Protein AF-A0A359BAY2-F1 (afdb_monomer_lite)

Sequence (51 aa):
HEIRPLDCQVDLLPRAHGSAMFTRGQTQVIGTTTLGPLSDKQLIDNLTGET

Radius of gyration: 17.17 Å; chains: 1; bounding box: 40×12×43 Å

pLDDT: mean 94.08, std 9.02, range [57.47, 98.75]

Structure (mmCIF, N/CA/C/O backbone):
data_AF-A0A359BAY2-F1
#
_entry.id   AF-A0A359BAY2-F1
#
loop_
_atom_site.group_PDB
_atom_site.id
_atom_site.type_symbol
_atom_site.label_atom_id
_atom_site.label_alt_id
_atom_site.label_comp_id
_atom_site.label_asym_id
_atom_site.label_entity_id
_atom_site.label_seq_id
_atom_site.pdbx_PDB_ins_code
_atom_site.Cartn_x
_atom_site.Cartn_y
_atom_site.Cartn_z
_atom_site.occupancy
_atom_site.B_iso_or_equiv
_atom_site.auth_seq_id
_atom_site.auth_comp_id
_atom_site.auth_asym_id
_atom_site.aut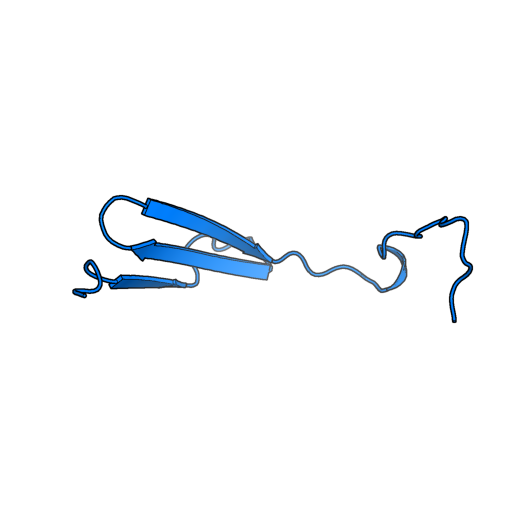h_atom_id
_atom_site.pdbx_PDB_model_num
ATOM 1 N N . HIS A 1 1 ? -1.836 -5.063 28.935 1.00 74.94 1 HIS A N 1
ATOM 2 C CA . HIS A 1 1 ? -1.600 -4.375 27.652 1.00 74.94 1 HIS A CA 1
ATOM 3 C C . HIS A 1 1 ? -2.659 -4.830 26.663 1.00 74.94 1 HIS A C 1
ATOM 5 O O . HIS A 1 1 ? -2.583 -5.957 26.198 1.00 74.94 1 HIS A O 1
ATOM 11 N N . GLU A 1 2 ? -3.673 -4.003 26.419 1.00 91.06 2 GLU A N 1
ATOM 12 C CA . GLU A 1 2 ? -4.777 -4.317 25.503 1.00 91.06 2 GLU A CA 1
ATOM 13 C C . GLU A 1 2 ? -4.490 -3.743 24.108 1.00 91.06 2 GLU A C 1
ATOM 15 O O . GLU A 1 2 ? -4.018 -2.610 23.977 1.00 91.06 2 GLU A O 1
ATOM 20 N N . ILE A 1 3 ? -4.746 -4.532 23.064 1.00 94.38 3 ILE A N 1
ATOM 21 C CA . ILE A 1 3 ? -4.635 -4.089 21.671 1.00 94.38 3 ILE A CA 1
ATOM 22 C C . ILE A 1 3 ? -5.974 -3.466 21.266 1.00 94.38 3 ILE A C 1
ATOM 24 O O . ILE A 1 3 ? -7.021 -4.077 21.444 1.00 94.38 3 ILE A O 1
ATOM 28 N N . ARG A 1 4 ? -5.941 -2.253 20.700 1.00 98.19 4 ARG A N 1
ATOM 29 C CA . ARG A 1 4 ? -7.145 -1.589 20.166 1.00 98.19 4 ARG A CA 1
ATOM 30 C C . ARG A 1 4 ? -7.754 -2.406 19.012 1.00 98.19 4 ARG A C 1
ATOM 32 O O . ARG A 1 4 ? -6.983 -3.051 18.303 1.00 98.19 4 ARG A O 1
ATOM 39 N N . PRO A 1 5 ? -9.072 -2.304 18.749 1.00 98.31 5 PRO A N 1
ATOM 40 C CA . PRO A 1 5 ? -9.730 -3.033 17.663 1.00 98.31 5 PRO A CA 1
ATOM 41 C C . PRO A 1 5 ? -9.008 -2.892 16.321 1.00 98.31 5 PRO A C 1
ATOM 43 O O . PRO A 1 5 ? -8.546 -1.798 15.979 1.00 98.31 5 PRO A O 1
ATOM 46 N N . LEU A 1 6 ? -8.915 -4.003 15.594 1.00 98.12 6 LEU A N 1
ATOM 47 C CA . LEU A 1 6 ? -8.244 -4.117 14.303 1.00 98.12 6 LEU A CA 1
ATOM 48 C C . LEU A 1 6 ? -9.273 -4.370 13.203 1.00 98.12 6 LEU A C 1
ATOM 50 O O . LEU A 1 6 ? -10.189 -5.163 13.403 1.00 98.12 6 LEU A O 1
ATOM 54 N N . ASP A 1 7 ? -9.085 -3.729 12.054 1.00 98.56 7 A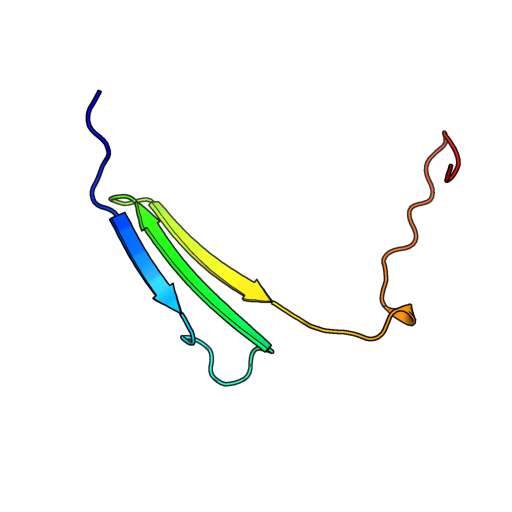SP A N 1
ATOM 55 C CA . ASP A 1 7 ? -9.825 -4.013 10.822 1.00 98.56 7 ASP A CA 1
ATOM 56 C C . ASP A 1 7 ? -8.894 -3.907 9.608 1.00 98.56 7 ASP A C 1
ATOM 58 O O . ASP A 1 7 ? -7.965 -3.087 9.594 1.00 98.56 7 ASP A O 1
ATOM 62 N N . CYS A 1 8 ? -9.155 -4.735 8.598 1.00 98.19 8 CYS A N 1
ATOM 63 C CA . CYS A 1 8 ? -8.366 -4.828 7.376 1.00 98.19 8 CYS A CA 1
ATOM 64 C C . CYS A 1 8 ? -9.287 -5.013 6.170 1.00 98.19 8 CYS A C 1
ATOM 66 O O . CYS A 1 8 ? -10.106 -5.929 6.144 1.00 98.19 8 CYS A O 1
ATOM 68 N N . GLN A 1 9 ? -9.084 -4.204 5.134 1.00 98.62 9 GLN A N 1
ATOM 69 C CA . GLN A 1 9 ? -9.783 -4.329 3.855 1.00 98.62 9 GLN A CA 1
ATOM 70 C C . GLN A 1 9 ? -8.769 -4.299 2.712 1.00 98.62 9 GLN A C 1
ATOM 72 O O . GLN A 1 9 ? -7.735 -3.638 2.812 1.00 98.62 9 GLN A O 1
ATOM 77 N N . VAL A 1 10 ? -9.064 -5.012 1.629 1.00 98.50 10 VAL A N 1
ATOM 78 C CA . VAL A 1 10 ? -8.247 -5.071 0.408 1.00 98.50 10 VAL A CA 1
ATOM 79 C C . VAL A 1 10 ? -9.094 -4.669 -0.795 1.00 98.50 10 VAL A C 1
ATOM 81 O O . VAL A 1 10 ? -10.318 -4.661 -0.699 1.00 98.50 10 VAL A O 1
ATOM 84 N N . ASP A 1 11 ? -8.443 -4.341 -1.910 1.00 97.56 11 ASP A N 1
ATOM 85 C CA . ASP A 1 11 ? -9.107 -4.023 -3.186 1.00 97.56 11 ASP A CA 1
ATOM 86 C C . ASP A 1 11 ? -10.043 -2.792 -3.122 1.00 97.56 11 ASP A C 1
ATOM 88 O O . ASP A 1 11 ? -11.093 -2.731 -3.753 1.00 97.56 11 ASP A O 1
ATOM 92 N N . LEU A 1 12 ? -9.659 -1.771 -2.340 1.00 98.00 12 LEU 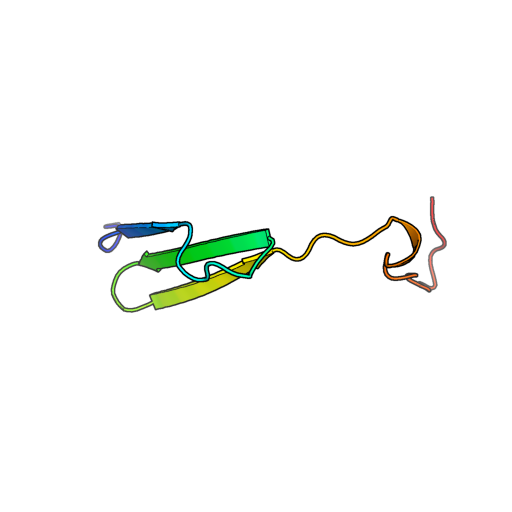A N 1
ATOM 93 C CA . LEU A 1 12 ? -10.427 -0.522 -2.209 1.00 98.00 12 LEU A CA 1
ATOM 94 C C . LEU A 1 12 ? -10.321 0.376 -3.450 1.00 98.00 12 LEU A C 1
ATOM 96 O O . LEU A 1 12 ? -11.222 1.165 -3.736 1.00 98.00 12 LEU A O 1
ATOM 100 N N . LEU A 1 13 ? -9.187 0.310 -4.151 1.00 98.12 13 LEU A N 1
ATOM 101 C CA . LEU A 1 13 ? -8.884 1.119 -5.327 1.00 98.12 13 LEU A CA 1
ATOM 102 C C . LEU A 1 13 ? -8.804 0.208 -6.560 1.00 98.12 13 LEU A C 1
ATOM 104 O O . LEU A 1 13 ? -7.728 -0.325 -6.834 1.00 98.12 13 LEU A O 1
ATOM 108 N N . PRO A 1 14 ? -9.877 0.096 -7.367 1.00 97.12 14 PRO A N 1
ATOM 109 C CA . PRO A 1 14 ? -9.996 -0.917 -8.427 1.00 97.12 14 PRO A CA 1
ATOM 110 C C . PRO A 1 14 ? -9.027 -0.726 -9.605 1.00 97.12 14 PRO A C 1
ATOM 112 O O . PRO A 1 14 ? -9.001 -1.524 -10.536 1.00 97.12 14 PRO A O 1
ATOM 115 N N . ARG A 1 15 ? -8.268 0.375 -9.619 1.00 98.19 15 ARG A N 1
ATOM 116 C CA . ARG A 1 15 ? -7.282 0.692 -10.663 1.00 98.19 15 ARG A CA 1
ATOM 117 C C . ARG A 1 15 ? -5.836 0.553 -10.199 1.00 98.19 15 ARG A C 1
ATOM 119 O O . ARG A 1 15 ? -4.945 0.567 -11.043 1.00 98.19 15 ARG A O 1
ATOM 126 N N . ALA A 1 16 ? -5.589 0.495 -8.891 1.00 98.31 16 ALA A N 1
ATOM 127 C CA . ALA A 1 16 ? -4.251 0.226 -8.382 1.00 98.31 16 ALA A CA 1
ATOM 128 C C . ALA A 1 16 ? -3.905 -1.247 -8.632 1.00 98.31 16 ALA A C 1
ATOM 130 O O . ALA A 1 16 ? -4.797 -2.089 -8.654 1.00 98.31 16 ALA A O 1
ATOM 131 N N . HIS A 1 17 ? -2.619 -1.581 -8.775 1.00 98.50 17 HIS A N 1
ATOM 132 C CA . HIS A 1 17 ? -2.227 -2.991 -8.887 1.00 98.50 17 HIS A CA 1
ATOM 133 C C . HIS A 1 17 ? -2.517 -3.762 -7.592 1.00 98.50 17 HIS A C 1
ATOM 135 O O . HIS A 1 17 ? -2.832 -4.946 -7.630 1.00 98.50 17 HIS A O 1
ATOM 141 N N . GLY A 1 18 ? -2.425 -3.082 -6.449 1.00 98.62 18 GLY A N 1
ATOM 142 C CA . GLY A 1 18 ? -2.905 -3.572 -5.164 1.00 98.62 18 GLY A CA 1
ATOM 143 C C . GLY A 1 18 ? -3.270 -2.402 -4.260 1.00 98.62 18 GLY A C 1
ATOM 144 O O . GLY A 1 18 ? -2.667 -1.335 -4.350 1.00 98.62 18 GLY A O 1
ATOM 145 N N . SER A 1 19 ? -4.259 -2.579 -3.391 1.00 98.75 19 SER A N 1
ATOM 146 C CA . SER A 1 19 ? -4.604 -1.589 -2.370 1.00 98.75 19 SER A CA 1
ATOM 147 C C . SER A 1 19 ? -5.122 -2.266 -1.109 1.00 98.75 19 SER A C 1
ATOM 149 O O . SER A 1 19 ? -5.746 -3.328 -1.178 1.00 98.75 19 SER A O 1
ATOM 151 N N . ALA A 1 20 ? -4.846 -1.657 0.041 1.00 98.69 20 ALA A N 1
ATOM 152 C CA . ALA A 1 20 ? -5.324 -2.131 1.331 1.00 98.69 20 ALA A CA 1
ATOM 153 C C . ALA A 1 20 ? -5.508 -0.974 2.315 1.00 98.69 20 ALA A C 1
ATOM 155 O O . ALA A 1 20 ? -4.747 -0.006 2.304 1.00 98.69 20 ALA A O 1
ATOM 156 N N . MET A 1 21 ? -6.496 -1.100 3.194 1.00 98.62 21 MET A N 1
ATOM 157 C CA . MET A 1 21 ? -6.713 -0.208 4.324 1.00 98.62 21 MET A CA 1
ATOM 158 C C . MET A 1 21 ? -6.545 -0.996 5.615 1.00 98.62 21 MET A C 1
ATOM 160 O O . MET A 1 21 ? -7.160 -2.047 5.796 1.00 98.62 21 MET A O 1
ATOM 164 N N . PHE A 1 22 ? -5.722 -0.469 6.515 1.00 98.75 22 PHE A N 1
ATOM 165 C CA . PHE A 1 22 ? -5.512 -1.020 7.845 1.00 98.75 22 PHE A CA 1
ATOM 166 C C . PHE A 1 22 ? -5.967 -0.010 8.893 1.00 98.75 22 PHE A C 1
ATOM 168 O O . PHE A 1 22 ? -5.573 1.160 8.846 1.00 98.75 22 PHE A O 1
ATOM 175 N N . THR A 1 23 ? -6.752 -0.474 9.862 1.00 98.75 23 THR A N 1
ATOM 176 C CA . THR A 1 23 ? -7.247 0.343 10.973 1.00 98.75 23 THR A CA 1
ATOM 177 C C . THR A 1 23 ? -6.900 -0.313 12.308 1.00 98.75 23 THR A C 1
ATOM 179 O O . THR A 1 23 ? -7.143 -1.499 12.511 1.00 98.75 23 THR A O 1
ATOM 182 N N . ARG A 1 24 ? -6.360 0.473 13.250 1.00 98.44 24 ARG A N 1
ATOM 183 C CA . ARG A 1 24 ? -6.137 0.085 14.653 1.00 98.44 24 ARG A CA 1
ATOM 184 C C . ARG A 1 24 ? -6.651 1.160 15.606 1.00 98.44 24 ARG A C 1
ATOM 186 O O . ARG A 1 24 ? -5.917 2.095 15.969 1.00 98.44 24 ARG A O 1
ATOM 19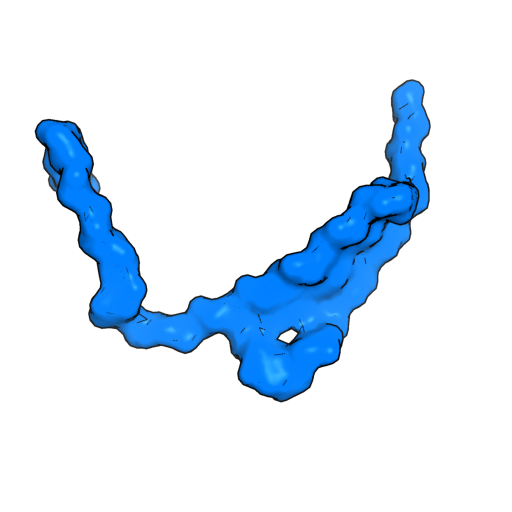3 N N . GLY A 1 25 ? -7.880 1.002 16.087 1.00 97.50 25 GLY A N 1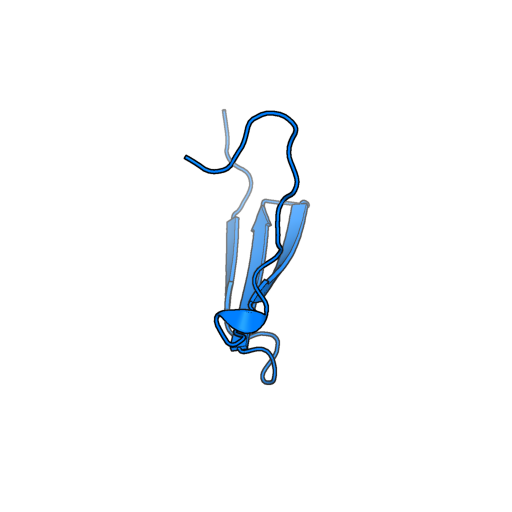
ATOM 194 C CA . GLY A 1 25 ? -8.602 2.056 16.801 1.00 97.50 25 GLY A CA 1
ATOM 195 C C . GLY A 1 25 ? -8.749 3.294 15.911 1.00 97.50 25 GLY A C 1
ATOM 196 O O . GLY A 1 25 ? -9.254 3.196 14.804 1.00 97.50 25 GLY A O 1
ATOM 197 N N . GLN A 1 26 ? -8.254 4.448 16.359 1.00 98.00 26 GLN A N 1
ATOM 198 C CA . GLN A 1 26 ? -8.313 5.705 15.592 1.00 98.00 26 GLN A CA 1
ATOM 199 C C . GLN A 1 26 ? -7.157 5.895 14.592 1.00 98.00 26 GLN A C 1
ATOM 201 O O . GLN A 1 26 ? -7.116 6.895 13.883 1.00 9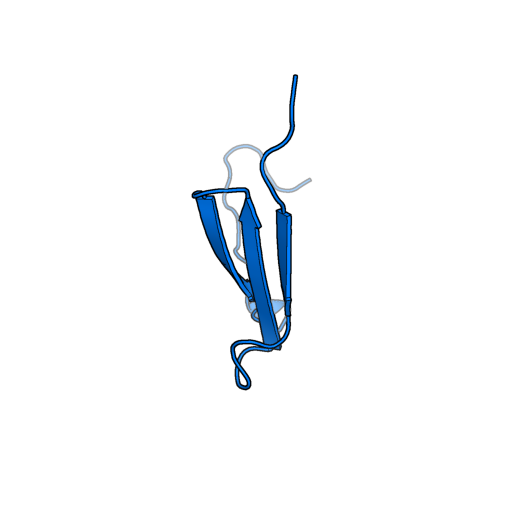8.00 26 GLN A O 1
ATOM 206 N N . THR A 1 27 ? -6.187 4.977 14.542 1.00 98.06 27 THR A N 1
ATOM 207 C CA . THR A 1 27 ? -5.096 5.037 13.557 1.00 98.06 27 THR A CA 1
ATOM 208 C C . THR A 1 27 ? -5.520 4.282 12.305 1.00 98.06 27 THR A C 1
ATOM 210 O O . THR A 1 27 ? -5.766 3.082 12.397 1.00 98.06 27 THR A O 1
ATOM 213 N N . GLN A 1 28 ? -5.559 4.957 11.158 1.00 98.62 28 GLN A N 1
ATOM 214 C CA . GLN A 1 28 ? -5.913 4.360 9.872 1.00 98.62 28 GLN A CA 1
ATOM 215 C C . GLN A 1 28 ? -4.887 4.738 8.804 1.00 98.62 28 GLN A C 1
ATOM 217 O O . GLN A 1 28 ? -4.400 5.869 8.781 1.00 98.62 28 GLN A O 1
ATOM 222 N N . VAL A 1 29 ? -4.556 3.781 7.938 1.00 98.62 29 VAL A N 1
ATOM 223 C CA . VAL A 1 29 ? -3.656 3.973 6.796 1.00 98.62 29 VAL A CA 1
ATOM 224 C C . VAL A 1 29 ? -4.246 3.274 5.580 1.00 98.62 29 VAL A C 1
ATOM 226 O O . VAL A 1 29 ? -4.729 2.147 5.688 1.00 98.62 29 VAL A O 1
ATOM 229 N N . ILE A 1 30 ? -4.153 3.929 4.423 1.00 98.50 30 ILE A N 1
ATOM 230 C CA . ILE A 1 30 ? -4.350 3.302 3.118 1.00 98.50 30 ILE A CA 1
ATOM 231 C C . ILE A 1 30 ? -2.994 3.139 2.429 1.00 98.50 30 ILE A C 1
ATOM 233 O O . ILE A 1 30 ? -2.210 4.085 2.338 1.00 98.50 30 ILE A O 1
ATOM 237 N N . GLY A 1 31 ? -2.710 1.923 1.977 1.00 98.50 31 GLY A N 1
ATOM 238 C CA . GLY A 1 31 ? -1.541 1.581 1.179 1.00 98.50 31 GLY A CA 1
ATOM 239 C C . GLY A 1 31 ? -1.955 1.209 -0.240 1.00 98.50 31 GLY A C 1
ATOM 240 O O . GLY A 1 31 ? -3.010 0.610 -0.455 1.00 98.50 31 GLY A O 1
ATOM 241 N N . THR A 1 32 ? -1.109 1.552 -1.206 1.00 98.50 32 THR A N 1
ATOM 242 C CA . THR A 1 32 ? -1.249 1.146 -2.607 1.00 98.50 32 THR A CA 1
ATOM 243 C C . THR A 1 32 ? 0.059 0.537 -3.096 1.00 98.50 32 THR A C 1
ATOM 245 O O . THR A 1 32 ? 1.141 0.951 -2.677 1.00 98.50 32 THR A O 1
ATOM 248 N N . THR A 1 33 ? -0.042 -0.453 -3.971 1.00 98.44 33 THR A N 1
ATOM 249 C CA . THR A 1 33 ? 1.088 -1.104 -4.626 1.00 98.44 33 THR A CA 1
ATOM 250 C C . THR A 1 33 ? 1.080 -0.734 -6.100 1.00 98.44 33 THR A C 1
ATOM 252 O O . THR A 1 33 ? 0.066 -0.876 -6.787 1.00 98.44 33 THR A O 1
ATOM 255 N N . THR A 1 34 ? 2.239 -0.307 -6.595 1.00 98.12 34 THR A N 1
ATOM 256 C CA . THR A 1 34 ? 2.481 -0.066 -8.017 1.00 98.12 34 THR A CA 1
ATOM 257 C C . THR A 1 34 ? 3.536 -1.049 -8.507 1.00 98.12 34 THR A C 1
ATOM 259 O O . THR A 1 34 ? 4.623 -1.113 -7.944 1.00 98.12 34 THR A O 1
ATOM 262 N N . LEU A 1 35 ? 3.214 -1.820 -9.544 1.00 98.38 35 LEU A N 1
ATOM 263 C CA . LEU A 1 35 ? 4.144 -2.686 -10.252 1.00 98.38 35 LEU A CA 1
ATOM 264 C C . LEU A 1 35 ? 4.708 -1.924 -11.453 1.00 98.38 35 LEU A C 1
ATOM 266 O O . LEU A 1 35 ? 3.951 -1.312 -12.207 1.00 98.38 35 LEU A O 1
ATOM 270 N N . GLY A 1 36 ? 6.026 -1.975 -11.612 1.00 97.62 36 GLY A N 1
ATOM 271 C CA . GLY A 1 36 ? 6.755 -1.430 -12.752 1.00 97.62 36 GLY A CA 1
ATOM 272 C C . GLY A 1 36 ? 7.822 -2.420 -13.231 1.00 97.62 36 GLY A C 1
ATOM 273 O O . GLY A 1 36 ? 8.131 -3.384 -12.521 1.00 97.62 36 GLY A O 1
ATOM 274 N N . PRO A 1 37 ? 8.371 -2.236 -14.442 1.00 98.12 37 PRO A N 1
ATOM 275 C CA . PRO A 1 37 ? 9.517 -3.004 -14.919 1.00 98.12 37 PRO A CA 1
ATOM 276 C C . PRO A 1 37 ? 10.746 -2.815 -14.016 1.00 98.12 37 PRO A C 1
ATOM 278 O O . PRO A 1 37 ? 10.871 -1.828 -13.298 1.00 98.12 37 PRO A O 1
ATOM 281 N N . LEU A 1 38 ? 11.717 -3.732 -14.109 1.00 96.94 38 LEU A N 1
ATOM 282 C CA . LEU A 1 38 ? 12.977 -3.636 -13.351 1.00 96.94 38 LEU A CA 1
ATOM 283 C C . LEU A 1 38 ? 13.773 -2.354 -13.647 1.00 96.94 38 LEU A C 1
ATOM 285 O O . LEU A 1 38 ? 14.605 -1.958 -12.835 1.00 96.94 38 LEU A O 1
ATOM 289 N N . SER A 1 39 ? 13.527 -1.711 -14.792 1.00 96.62 39 SER A N 1
ATOM 290 C CA . SER A 1 39 ? 14.109 -0.415 -15.150 1.00 96.62 39 SER A CA 1
ATOM 291 C C . SER A 1 39 ? 13.649 0.735 -14.252 1.00 96.62 39 SER A C 1
ATOM 293 O O . SER A 1 39 ? 14.361 1.727 -14.165 1.00 96.62 39 SER A O 1
ATOM 295 N N . ASP A 1 40 ? 12.509 0.599 -13.571 1.00 97.12 40 ASP A N 1
ATOM 296 C CA . ASP A 1 40 ? 11.944 1.642 -12.702 1.00 97.12 40 ASP A CA 1
ATOM 297 C C . ASP A 1 40 ? 12.515 1.585 -11.277 1.00 97.12 40 ASP A C 1
ATOM 299 O O . ASP A 1 40 ? 12.121 2.367 -10.408 1.00 97.12 40 ASP A O 1
ATOM 303 N N . LYS A 1 41 ? 13.441 0.653 -11.003 1.00 95.75 41 LYS A N 1
ATOM 304 C CA . LYS A 1 41 ? 14.115 0.579 -9.706 1.00 95.75 41 LYS A CA 1
ATOM 305 C C . LYS A 1 41 ? 14.854 1.890 -9.422 1.00 95.75 41 LYS A C 1
ATOM 307 O O . LYS A 1 41 ? 15.514 2.453 -10.295 1.00 95.75 41 LYS A O 1
ATOM 312 N N . GLN A 1 42 ? 14.797 2.346 -8.175 1.00 94.38 42 GLN A N 1
ATOM 313 C CA . GLN A 1 42 ? 15.603 3.480 -7.742 1.00 94.38 42 GLN A CA 1
ATOM 314 C C . GLN A 1 42 ? 17.082 3.071 -7.734 1.00 94.38 42 GLN A C 1
ATOM 316 O O . GLN A 1 42 ? 17.451 2.098 -7.077 1.00 94.38 42 GLN A O 1
ATOM 321 N N . LEU A 1 43 ? 17.924 3.815 -8.451 1.00 92.06 43 LEU A N 1
ATOM 322 C CA . LEU A 1 43 ? 19.374 3.714 -8.304 1.00 92.06 43 LEU A CA 1
ATOM 323 C C . LEU A 1 43 ? 19.774 4.442 -7.021 1.00 92.06 43 LEU A C 1
ATOM 325 O O . LEU A 1 43 ? 19.423 5.611 -6.836 1.00 92.06 43 LEU A O 1
ATOM 329 N N . ILE A 1 44 ? 20.460 3.738 -6.126 1.00 90.69 44 ILE A N 1
ATOM 330 C CA . ILE A 1 44 ? 20.881 4.274 -4.834 1.00 90.69 44 ILE A CA 1
ATOM 331 C C . ILE A 1 44 ? 22.381 4.537 -4.897 1.00 90.69 44 ILE A C 1
ATOM 333 O O . ILE A 1 44 ? 23.184 3.614 -4.810 1.00 90.69 44 ILE A O 1
ATOM 337 N N . ASP A 1 45 ? 22.750 5.807 -5.035 1.00 86.81 45 ASP A N 1
ATOM 338 C CA . ASP A 1 45 ? 24.148 6.235 -5.017 1.00 86.81 45 ASP A CA 1
ATOM 339 C C . ASP A 1 45 ? 24.575 6.570 -3.580 1.00 86.81 45 ASP A C 1
ATOM 341 O O . ASP A 1 45 ? 24.420 7.697 -3.103 1.00 86.81 45 ASP A O 1
ATOM 345 N N . ASN A 1 46 ? 25.040 5.547 -2.857 1.00 87.69 46 ASN A N 1
ATOM 346 C CA . ASN A 1 46 ? 25.570 5.680 -1.503 1.00 87.69 46 ASN A CA 1
ATOM 347 C C . ASN A 1 46 ? 27.106 5.628 -1.512 1.00 87.69 46 ASN A C 1
ATOM 349 O O . ASN A 1 46 ? 27.718 4.877 -2.264 1.00 87.69 46 ASN A O 1
ATOM 353 N N . LEU A 1 47 ? 27.732 6.355 -0.579 1.00 85.81 47 LEU A N 1
ATOM 354 C CA . LEU A 1 47 ? 29.194 6.397 -0.391 1.00 85.81 47 LEU A CA 1
ATOM 355 C C . LEU A 1 47 ? 29.831 5.016 -0.150 1.00 85.81 47 LEU A C 1
ATOM 357 O O . LEU A 1 47 ? 31.000 4.805 -0.466 1.00 85.81 47 LEU A O 1
ATOM 361 N N . THR A 1 48 ? 29.079 4.079 0.427 1.00 79.31 48 THR A N 1
ATOM 362 C CA . THR A 1 48 ? 29.448 2.665 0.510 1.00 79.31 48 THR A CA 1
ATOM 363 C C . THR A 1 48 ? 28.765 1.953 -0.652 1.00 79.31 48 THR A C 1
ATOM 365 O O . THR A 1 48 ? 27.540 1.837 -0.639 1.00 79.31 48 THR A O 1
ATOM 368 N N . GLY A 1 49 ? 29.538 1.552 -1.662 1.00 69.50 49 GLY A N 1
ATOM 369 C CA . GLY A 1 49 ? 29.015 1.010 -2.918 1.00 69.50 49 GLY A CA 1
ATOM 370 C C . GLY A 1 49 ? 28.084 -0.201 -2.771 1.00 69.50 49 GLY A C 1
ATOM 371 O O . GLY A 1 49 ? 27.991 -0.824 -1.711 1.00 69.50 49 GLY A O 1
ATOM 372 N N . GLU A 1 50 ? 27.405 -0.531 -3.870 1.00 65.75 50 GLU A N 1
ATOM 373 C CA . GLU A 1 50 ? 26.563 -1.724 -3.999 1.00 65.75 50 GLU A CA 1
ATOM 374 C C . GLU A 1 50 ? 27.433 -2.982 -3.792 1.00 65.75 50 GLU A C 1
ATOM 376 O O . GLU A 1 50 ? 28.431 -3.165 -4.491 1.00 65.75 50 GLU A O 1
ATOM 381 N N . THR A 1 51 ? 27.103 -3.810 -2.794 1.00 57.47 51 THR A N 1
ATOM 382 C CA . THR A 1 51 ? 27.712 -5.147 -2.619 1.00 57.47 51 THR A CA 1
ATOM 383 C C . THR A 1 51 ? 26.920 -6.188 -3.386 1.00 57.47 51 THR A C 1
ATOM 385 O O . THR A 1 51 ? 25.675 -6.057 -3.423 1.00 57.47 51 THR A O 1
#

Foldseek 3Di:
DDWADWDKDWCPDVPFPIWMWIDGHPDIDIDTDHDDPPVPDDDDDDPPDDD

Secondary structure (DSSP, 8-state):
-PPPPEEEEE--STTSSEEEEEEETTEEEEEEE----GGGSPP---SS---